P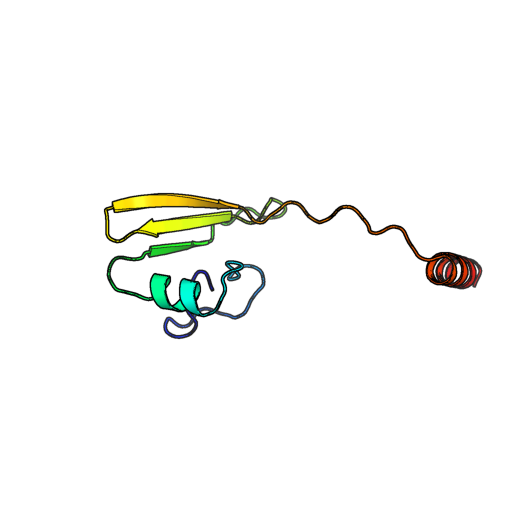rotein AF-A0A1Y5KNU5-F1 (afdb_monomer)

Foldseek 3Di:
DLQDVVNVDDPDPQSDDPDDPVVVVVQVDPQKHKDWDDDPPDWTWIWIADNVGDIDIDTDDDDDDPPDDDPVNVVVVVVVVVD

Mean predicted aligned error: 6.2 Å

Nearest PDB structures (foldseek):
  4fma-assembly15_K  TM=7.881E-01  e=2.369E+00  Escherichia coli
  4fmd-assembly3_E  TM=7.535E-01  e=2.088E+00  Escherichia coli
  2x5g-assembly1_A-2  TM=4.375E-01  e=7.610E-01  Sulfolobus islandicus rudivirus 1 variant XX
  1mu2-assembly1_B  TM=3.775E-01  e=2.523E+00  Human immunodeficiency virus 2

Structure (mmCIF, N/CA/C/O backbone):
data_AF-A0A1Y5KNU5-F1
#
_entry.id   AF-A0A1Y5KNU5-F1
#
loop_
_atom_site.group_PDB
_atom_site.id
_atom_site.type_symbol
_atom_site.label_atom_id
_atom_site.label_alt_id
_atom_site.label_comp_id
_atom_site.label_asym_id
_atom_site.label_entity_id
_atom_site.label_seq_id
_atom_site.pdbx_PDB_ins_code
_atom_site.Cartn_x
_atom_site.Cartn_y
_atom_site.Cartn_z
_atom_site.occupancy
_atom_site.B_iso_or_equiv
_atom_site.auth_seq_id
_atom_site.auth_comp_id
_atom_site.auth_asym_id
_atom_site.auth_atom_id
_atom_site.pdbx_PDB_model_num
ATOM 1 N N . HIS A 1 1 ? 0.030 -2.359 3.825 1.00 93.06 1 HIS A N 1
ATOM 2 C CA . HIS A 1 1 ? -0.684 -3.544 3.292 1.00 93.06 1 HIS A CA 1
ATOM 3 C C . HIS A 1 1 ? -2.162 -3.218 3.159 1.00 93.06 1 HIS A C 1
ATOM 5 O O . HIS A 1 1 ? -2.582 -2.267 3.789 1.00 93.06 1 HIS A O 1
ATOM 11 N N . ILE A 1 2 ? -2.942 -3.986 2.390 1.00 96.06 2 ILE A N 1
ATOM 12 C CA . ILE A 1 2 ? -4.412 -3.849 2.404 1.00 96.06 2 ILE A CA 1
ATOM 13 C C . ILE A 1 2 ? -4.966 -4.462 3.698 1.00 96.06 2 ILE A C 1
ATOM 15 O O . ILE A 1 2 ? -5.608 -3.787 4.486 1.00 96.06 2 ILE A O 1
ATOM 19 N N . LEU A 1 3 ? -4.661 -5.735 3.962 1.00 93.62 3 LEU A N 1
ATOM 20 C CA . LEU A 1 3 ? -4.820 -6.347 5.279 1.00 93.62 3 LEU A CA 1
ATOM 21 C C . LEU A 1 3 ? -3.496 -6.210 6.033 1.00 93.62 3 LEU A C 1
ATOM 23 O O . LEU A 1 3 ? -2.470 -6.720 5.568 1.00 93.62 3 LEU A O 1
ATOM 27 N N . SER A 1 4 ? -3.507 -5.522 7.174 1.00 91.88 4 SER A N 1
ATOM 28 C CA . SER A 1 4 ? -2.299 -5.261 7.962 1.00 91.88 4 SER A CA 1
ATOM 29 C C . SER A 1 4 ? -1.595 -6.549 8.400 1.00 91.88 4 SER A C 1
ATOM 31 O O . SER A 1 4 ? -2.216 -7.602 8.581 1.00 91.88 4 SER A O 1
ATOM 33 N N . ARG A 1 5 ? -0.274 -6.475 8.617 1.00 89.56 5 ARG A N 1
ATOM 34 C CA . ARG A 1 5 ? 0.487 -7.606 9.182 1.00 89.56 5 ARG A CA 1
ATOM 35 C C . ARG A 1 5 ? -0.020 -7.985 10.574 1.00 89.56 5 ARG A C 1
ATOM 37 O O . ARG A 1 5 ? -0.077 -9.175 10.876 1.00 89.56 5 ARG A O 1
ATOM 44 N N . ARG A 1 6 ? -0.422 -6.994 11.380 1.00 88.62 6 ARG A N 1
ATOM 45 C CA . ARG A 1 6 ? -1.041 -7.184 12.703 1.00 88.62 6 ARG A CA 1
ATOM 46 C C . ARG A 1 6 ? -2.288 -8.069 12.613 1.00 88.62 6 ARG A C 1
ATOM 48 O O . ARG A 1 6 ? -2.443 -8.987 13.410 1.00 88.62 6 ARG A O 1
ATOM 55 N N . ASN A 1 7 ? -3.097 -7.875 11.572 1.00 89.62 7 ASN A N 1
ATOM 56 C CA . ASN A 1 7 ? -4.304 -8.660 11.300 1.00 89.62 7 ASN A CA 1
ATOM 57 C C . ASN A 1 7 ? -4.028 -9.899 10.428 1.00 89.62 7 ASN A C 1
ATOM 59 O O . ASN A 1 7 ? -4.897 -10.351 9.685 1.00 89.62 7 ASN A O 1
ATOM 63 N N . LYS A 1 8 ? -2.814 -10.465 10.514 1.00 93.06 8 LYS A N 1
ATOM 64 C CA . LYS A 1 8 ? -2.379 -11.680 9.796 1.00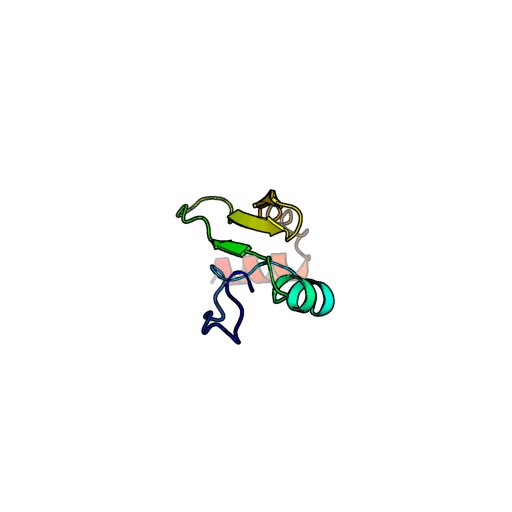 93.06 8 LYS A CA 1
ATOM 65 C C . LYS A 1 8 ? -2.389 -11.562 8.263 1.00 93.06 8 LYS A C 1
ATOM 67 O O . LYS A 1 8 ? -2.39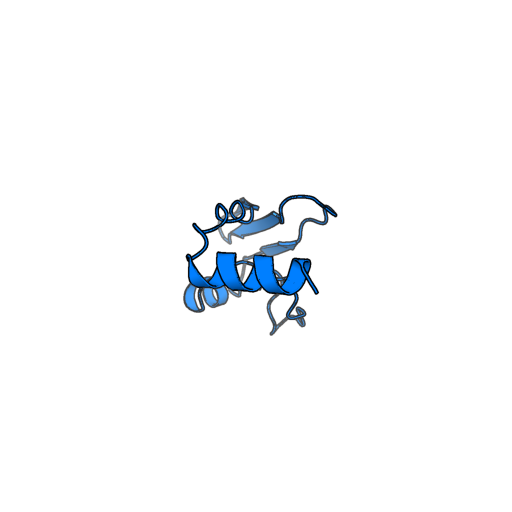8 -12.575 7.565 1.00 93.06 8 LYS A O 1
ATOM 72 N N . GLY A 1 9 ? -2.337 -10.350 7.715 1.00 93.56 9 GLY A N 1
ATOM 73 C CA . GLY A 1 9 ? -2.182 -10.145 6.278 1.00 93.56 9 GLY A CA 1
ATOM 74 C C . GLY A 1 9 ? -0.849 -10.684 5.760 1.00 93.56 9 GLY A C 1
ATOM 75 O O . GLY A 1 9 ? 0.207 -10.436 6.336 1.00 93.56 9 GLY A O 1
ATOM 76 N N . ALA A 1 10 ? -0.869 -11.416 4.647 1.00 95.19 10 ALA A N 1
ATOM 77 C CA . ALA A 1 10 ? 0.354 -11.930 4.033 1.00 95.19 10 ALA A CA 1
ATOM 78 C C . ALA A 1 10 ? 1.130 -10.810 3.315 1.00 95.19 10 ALA A C 1
ATOM 80 O O . ALA A 1 10 ? 0.530 -9.914 2.722 1.00 95.19 10 ALA A O 1
ATOM 81 N N . THR A 1 11 ? 2.465 -10.861 3.305 1.00 93.81 11 THR A N 1
ATOM 82 C CA . THR A 1 11 ? 3.267 -9.983 2.433 1.00 93.81 11 THR A CA 1
ATOM 83 C C . THR A 1 11 ? 3.273 -10.584 1.036 1.00 93.81 11 THR A C 1
ATOM 85 O O . THR A 1 11 ? 4.042 -11.492 0.748 1.00 93.81 11 THR A O 1
ATOM 88 N N . THR A 1 12 ? 2.367 -10.109 0.188 1.00 93.62 12 THR A N 1
ATOM 89 C CA . THR A 1 12 ? 2.229 -10.540 -1.207 1.00 93.62 12 THR A CA 1
ATOM 90 C C . THR A 1 12 ? 1.926 -9.331 -2.081 1.00 93.62 12 THR A C 1
ATOM 92 O O . THR A 1 12 ? 1.389 -8.336 -1.592 1.00 93.62 12 THR A O 1
ATOM 95 N N . ALA A 1 13 ? 2.193 -9.434 -3.384 1.00 91.00 13 ALA A N 1
ATOM 96 C CA . ALA A 1 13 ? 1.802 -8.401 -4.343 1.00 91.00 13 ALA A CA 1
ATOM 97 C C . ALA A 1 13 ? 0.285 -8.128 -4.311 1.00 91.00 13 ALA A C 1
ATOM 99 O O . ALA A 1 13 ? -0.146 -6.988 -4.444 1.00 91.00 13 ALA A O 1
ATOM 100 N N . HIS A 1 14 ? -0.536 -9.156 -4.055 1.00 92.00 14 HIS A N 1
ATOM 101 C CA . HIS A 1 14 ? -1.985 -8.990 -3.958 1.00 92.00 14 HIS A CA 1
ATOM 102 C C . HIS A 1 14 ? -2.408 -8.154 -2.740 1.00 92.00 14 HIS A C 1
ATOM 104 O O . HIS A 1 14 ? -3.361 -7.384 -2.843 1.00 92.00 14 HIS A O 1
ATOM 110 N N . ASN A 1 15 ? -1.689 -8.272 -1.619 1.00 94.75 15 ASN A N 1
ATOM 111 C CA . ASN A 1 15 ? -1.955 -7.535 -0.381 1.00 94.75 15 ASN A CA 1
ATOM 112 C C . ASN A 1 15 ? -1.198 -6.188 -0.291 1.00 94.75 15 ASN A C 1
ATOM 114 O O . ASN A 1 15 ? -1.167 -5.548 0.764 1.00 94.75 15 ASN A O 1
ATOM 118 N N . GLY A 1 16 ? -0.544 -5.764 -1.374 1.00 94.31 16 GLY A N 1
ATOM 119 C CA . GLY A 1 16 ? 0.129 -4.471 -1.456 1.00 94.31 16 GLY A CA 1
ATOM 120 C C . GLY A 1 16 ? -0.866 -3.318 -1.610 1.00 94.31 16 GLY A C 1
ATOM 121 O O . GLY A 1 16 ? -1.842 -3.444 -2.341 1.00 94.31 16 GLY A O 1
ATOM 122 N N . ALA A 1 17 ? -0.593 -2.198 -0.934 1.00 94.62 17 ALA A N 1
ATOM 123 C CA . ALA A 1 17 ? -1.382 -0.961 -1.032 1.00 94.62 17 ALA A CA 1
ATOM 124 C C . ALA A 1 17 ? -0.567 0.248 -1.542 1.00 94.62 17 ALA A C 1
ATOM 126 O O . ALA A 1 17 ? -1.141 1.286 -1.839 1.00 94.62 17 ALA A O 1
ATOM 127 N N . GLY A 1 18 ? 0.765 0.129 -1.657 1.00 92.81 18 GLY A N 1
ATOM 128 C CA . GLY A 1 18 ? 1.628 1.216 -2.146 1.00 92.81 18 GLY A CA 1
ATOM 129 C C . GLY A 1 18 ? 1.776 2.409 -1.191 1.00 92.81 18 GLY A C 1
ATOM 130 O O . GLY A 1 18 ? 2.095 3.504 -1.636 1.00 92.81 18 GLY A O 1
ATOM 131 N N . LEU A 1 19 ? 1.535 2.211 0.107 1.00 92.25 19 LEU A N 1
ATOM 132 C CA . LEU A 1 19 ? 1.550 3.267 1.121 1.00 92.25 19 LEU A CA 1
ATOM 133 C C . LEU A 1 19 ? 2.919 3.413 1.787 1.00 92.25 19 LEU A C 1
ATOM 135 O O . LEU A 1 19 ? 3.636 2.428 1.979 1.00 92.25 19 LEU A O 1
ATOM 139 N N . CYS A 1 20 ? 3.244 4.636 2.210 1.00 94.31 20 CYS A N 1
ATOM 140 C CA . CYS A 1 20 ? 4.338 4.863 3.150 1.00 94.31 20 CYS A CA 1
ATOM 141 C C . CYS A 1 20 ? 3.960 4.362 4.558 1.00 94.31 20 CYS A C 1
ATOM 143 O O . CYS A 1 20 ? 2.802 4.035 4.832 1.00 94.31 20 CYS A O 1
ATOM 145 N N . ALA A 1 21 ? 4.932 4.332 5.476 1.00 93.12 21 ALA A N 1
ATOM 146 C CA . ALA A 1 21 ? 4.703 3.863 6.843 1.00 93.12 21 ALA A CA 1
ATOM 147 C C . ALA A 1 21 ? 3.625 4.680 7.578 1.00 93.12 21 ALA A C 1
ATOM 149 O O . ALA A 1 21 ? 2.742 4.096 8.196 1.00 93.12 21 ALA A O 1
ATOM 150 N N . ALA A 1 22 ? 3.652 6.014 7.465 1.00 94.94 22 ALA A N 1
ATOM 151 C CA . ALA A 1 22 ? 2.695 6.888 8.143 1.00 94.94 22 ALA A CA 1
ATOM 152 C C . ALA A 1 22 ? 1.247 6.633 7.692 1.00 94.94 22 ALA A C 1
ATOM 154 O O . ALA A 1 22 ? 0.376 6.414 8.531 1.00 94.94 22 ALA A O 1
ATOM 155 N N . SER A 1 23 ? 0.997 6.585 6.379 1.00 92.88 23 SER A N 1
ATOM 156 C CA . SER A 1 23 ? -0.331 6.259 5.848 1.00 92.88 23 SER A CA 1
ATOM 157 C C . SER A 1 23 ? -0.765 4.843 6.228 1.00 92.88 23 SER A C 1
ATOM 159 O O . SER A 1 23 ? -1.917 4.644 6.594 1.00 92.88 23 SER A O 1
ATOM 161 N N . ASN A 1 24 ? 0.154 3.870 6.214 1.00 92.38 24 ASN A N 1
ATOM 162 C CA . ASN A 1 24 ? -0.168 2.510 6.642 1.00 92.38 24 ASN A CA 1
ATOM 163 C C . ASN A 1 24 ? -0.602 2.459 8.117 1.00 92.38 24 ASN A C 1
ATOM 165 O O . ASN A 1 24 ? -1.555 1.764 8.438 1.00 92.38 24 ASN A O 1
ATOM 169 N N . TYR A 1 25 ? 0.068 3.193 9.010 1.00 91.25 25 TYR A N 1
ATOM 170 C CA . TYR A 1 25 ? -0.332 3.245 10.418 1.00 91.25 25 TYR A CA 1
ATOM 171 C C . TYR A 1 25 ? -1.653 3.987 10.633 1.00 91.25 25 TYR A C 1
ATOM 173 O O . TYR A 1 25 ? -2.422 3.593 11.505 1.00 91.25 25 TYR A O 1
ATOM 181 N N . ALA A 1 26 ? -1.945 5.017 9.835 1.00 92.06 26 ALA A N 1
ATOM 182 C CA . ALA A 1 26 ? -3.227 5.715 9.900 1.00 92.06 26 ALA A CA 1
ATOM 183 C C . ALA A 1 26 ? -4.403 4.791 9.532 1.00 92.06 26 ALA A C 1
ATOM 185 O O . ALA A 1 26 ? -5.400 4.767 10.248 1.00 92.06 26 ALA A O 1
ATOM 186 N N . GLU A 1 27 ? -4.265 3.991 8.469 1.00 91.88 27 GLU A N 1
ATOM 187 C CA . GLU A 1 27 ? -5.294 3.034 8.024 1.00 91.88 27 GLU A CA 1
ATOM 188 C C . GLU A 1 27 ? -5.467 1.819 8.959 1.00 91.88 27 GLU A C 1
ATOM 190 O O . GLU A 1 27 ? -6.434 1.072 8.826 1.00 91.88 27 GLU A O 1
ATOM 195 N N . GLU A 1 28 ? -4.556 1.604 9.914 1.00 91.12 28 GLU A N 1
ATOM 196 C CA . GLU A 1 28 ? -4.705 0.589 10.969 1.00 91.12 28 GLU A CA 1
ATOM 197 C C . GLU A 1 28 ? -5.544 1.080 12.165 1.00 91.12 28 GLU A C 1
ATOM 199 O O . GLU A 1 28 ? -5.816 0.292 13.072 1.00 91.12 28 GLU A O 1
ATOM 204 N N . GLY A 1 29 ? -5.937 2.359 12.182 1.00 92.31 29 GLY A N 1
ATOM 205 C CA . GLY A 1 29 ? -6.768 2.945 13.233 1.00 92.31 29 GLY A CA 1
ATOM 206 C C . GLY A 1 29 ? -8.235 2.505 13.185 1.00 92.31 29 GLY A C 1
ATOM 207 O O . GLY A 1 29 ? -8.731 1.991 12.181 1.00 92.31 29 GLY A O 1
ATOM 208 N N . ASP A 1 30 ? -8.955 2.754 14.277 1.00 94.56 30 ASP A N 1
ATOM 209 C CA . ASP A 1 30 ? -10.362 2.373 14.406 1.00 94.56 30 ASP A CA 1
ATOM 210 C C . ASP A 1 30 ? -11.250 3.040 13.342 1.00 94.56 30 ASP A C 1
ATOM 212 O O . ASP A 1 30 ? -11.075 4.206 12.983 1.00 94.56 30 ASP A O 1
ATOM 216 N N . GLY A 1 31 ? -12.228 2.286 12.834 1.00 94.69 31 GLY A N 1
ATOM 217 C CA . GLY A 1 31 ? -13.175 2.751 11.815 1.00 94.69 31 GLY A CA 1
ATOM 218 C C . GLY A 1 31 ? -12.649 2.714 10.376 1.00 94.69 31 GLY A C 1
ATOM 219 O O . GLY A 1 31 ? -13.436 2.887 9.445 1.00 94.69 31 GLY A O 1
ATOM 220 N N . TRP A 1 32 ? -11.360 2.441 10.161 1.00 96.19 32 TRP A N 1
ATOM 221 C CA . TRP A 1 32 ? -10.837 2.163 8.826 1.00 96.19 32 TRP A CA 1
ATOM 222 C C . TRP A 1 32 ? -11.196 0.748 8.369 1.00 96.19 32 TRP A C 1
ATOM 224 O O . TRP A 1 32 ? -11.202 -0.209 9.145 1.00 96.19 32 TRP A O 1
ATOM 234 N N . THR A 1 33 ? -11.475 0.596 7.076 1.00 95.62 33 THR A N 1
ATOM 235 C CA . THR A 1 33 ? -11.663 -0.719 6.448 1.00 95.62 33 THR A CA 1
ATOM 236 C C . THR A 1 33 ? -10.928 -0.774 5.121 1.00 95.62 33 THR A C 1
ATOM 238 O O . THR A 1 33 ? -10.942 0.186 4.359 1.00 95.62 33 THR A O 1
ATOM 241 N N . ALA A 1 34 ? -10.303 -1.904 4.806 1.00 95.56 34 ALA A N 1
ATOM 242 C CA . ALA A 1 34 ? -9.622 -2.091 3.534 1.00 95.56 34 ALA A CA 1
ATOM 243 C C . ALA A 1 34 ? -9.795 -3.532 3.055 1.00 95.56 34 ALA A C 1
ATOM 245 O O . ALA A 1 34 ? -9.651 -4.481 3.830 1.00 95.56 34 ALA A O 1
ATOM 246 N N . ARG A 1 35 ? -10.120 -3.718 1.771 1.00 94.50 35 ARG A N 1
ATOM 247 C CA . ARG A 1 35 ? -10.266 -5.060 1.189 1.00 94.50 35 ARG A CA 1
ATOM 248 C C . ARG A 1 35 ? -9.748 -5.150 -0.245 1.00 94.50 35 ARG A C 1
ATOM 250 O O . ARG A 1 35 ? -10.059 -4.285 -1.068 1.00 94.50 35 ARG A O 1
ATOM 257 N N . PRO A 1 36 ? -9.003 -6.217 -0.585 1.00 94.25 36 PRO A N 1
ATOM 258 C CA . PRO A 1 36 ? -8.545 -6.425 -1.947 1.00 94.25 36 PRO A CA 1
ATOM 259 C C . PRO A 1 36 ? -9.731 -6.741 -2.860 1.00 94.25 36 PRO A C 1
ATOM 261 O O . PRO A 1 36 ? -10.653 -7.469 -2.486 1.00 94.25 36 PRO A O 1
ATOM 264 N N . VAL A 1 37 ? -9.690 -6.238 -4.090 1.00 94.44 37 VAL A N 1
ATOM 265 C CA . VAL A 1 37 ? -10.669 -6.580 -5.124 1.00 94.44 37 VAL A CA 1
ATOM 266 C C . VAL A 1 37 ? -10.047 -7.640 -6.032 1.00 94.44 37 VAL A C 1
ATOM 268 O O . VAL A 1 37 ? -9.076 -7.383 -6.743 1.00 94.44 37 VAL A O 1
ATOM 271 N N . ARG A 1 38 ? -10.589 -8.864 -6.017 1.00 88.19 38 ARG A N 1
ATOM 272 C CA . ARG A 1 38 ? -10.083 -9.957 -6.864 1.00 88.19 38 ARG A CA 1
ATOM 273 C C . ARG A 1 38 ? -10.538 -9.771 -8.309 1.00 88.19 38 ARG A C 1
ATOM 275 O O . ARG A 1 38 ? -11.698 -10.002 -8.637 1.00 88.19 38 ARG A O 1
ATOM 282 N N . ARG A 1 39 ? -9.607 -9.391 -9.185 1.00 86.12 39 ARG A N 1
ATOM 283 C CA . ARG A 1 39 ? -9.778 -9.419 -10.646 1.00 86.12 39 ARG A CA 1
ATOM 284 C C . ARG A 1 39 ? -8.494 -9.922 -11.301 1.00 86.12 39 ARG A C 1
ATOM 286 O O . ARG A 1 39 ? -7.550 -9.167 -11.501 1.00 86.12 39 ARG A O 1
ATOM 293 N N . HIS A 1 40 ? -8.452 -11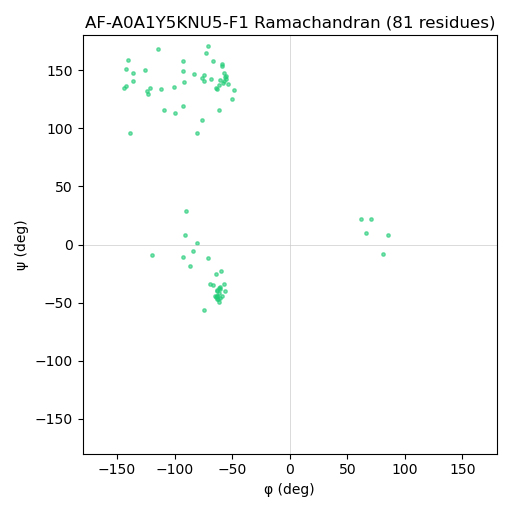.216 -11.601 1.00 80.88 40 HIS A N 1
ATOM 294 C CA . HIS A 1 40 ? -7.282 -11.857 -12.203 1.00 80.88 40 HIS A CA 1
ATOM 295 C C . HIS A 1 40 ? -6.950 -11.253 -13.578 1.00 80.88 40 HIS A C 1
ATOM 297 O O . HIS A 1 40 ? -7.852 -10.976 -14.367 1.00 80.88 40 HIS A O 1
ATOM 303 N N . GLY A 1 41 ? -5.659 -11.025 -13.848 1.00 82.88 41 GLY A N 1
ATOM 304 C CA . GLY A 1 41 ? -5.170 -10.467 -15.119 1.00 82.88 41 GLY A CA 1
ATOM 305 C C . GLY A 1 41 ? -5.579 -9.013 -15.397 1.00 82.88 41 GLY A C 1
ATOM 306 O O . GLY A 1 41 ? -5.412 -8.532 -16.513 1.00 82.88 41 GLY A O 1
ATOM 307 N N . ARG A 1 42 ? -6.148 -8.310 -14.411 1.00 89.12 42 ARG A N 1
ATOM 308 C CA . ARG A 1 42 ? -6.584 -6.910 -14.519 1.00 89.12 42 ARG A CA 1
ATOM 309 C C . ARG A 1 42 ? -5.746 -6.034 -13.586 1.00 89.12 42 ARG A C 1
ATOM 311 O O .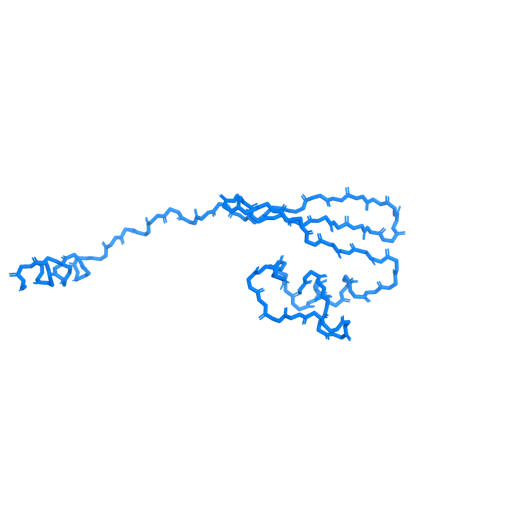 ARG A 1 42 ? -5.033 -6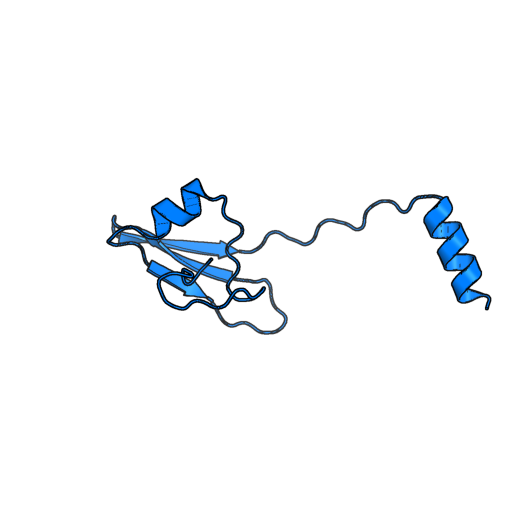.545 -12.725 1.00 89.12 42 ARG A O 1
ATOM 318 N N . THR A 1 43 ? -5.865 -4.715 -13.747 1.00 92.50 43 THR A N 1
ATOM 319 C CA . THR A 1 43 ? -5.286 -3.733 -12.820 1.00 92.50 43 THR A CA 1
ATOM 320 C C . THR A 1 43 ? -5.642 -4.092 -11.382 1.00 92.50 43 THR A C 1
ATOM 322 O O . THR A 1 43 ? -6.798 -4.398 -11.082 1.00 92.50 43 THR A O 1
ATOM 325 N N . HIS A 1 44 ? -4.639 -4.066 -10.505 1.00 94.06 44 HIS A N 1
ATOM 326 C CA . HIS A 1 44 ? -4.839 -4.274 -9.077 1.00 94.06 44 HIS A CA 1
ATOM 327 C C . HIS A 1 44 ? -5.711 -3.152 -8.506 1.00 94.06 44 HIS A C 1
ATOM 329 O O . HIS A 1 44 ? -5.525 -1.977 -8.828 1.00 94.06 44 HIS A O 1
ATOM 335 N N . LEU A 1 45 ? -6.690 -3.549 -7.697 1.00 95.94 45 LEU A N 1
ATOM 336 C CA . LEU A 1 45 ? -7.671 -2.670 -7.082 1.00 95.94 45 LEU A CA 1
ATOM 337 C C . LEU A 1 45 ? -7.850 -3.057 -5.613 1.00 95.94 45 LEU A C 1
ATOM 339 O O . LEU A 1 45 ? -7.836 -4.245 -5.263 1.00 95.94 45 LEU A O 1
ATOM 343 N N . PHE A 1 46 ? -8.128 -2.066 -4.774 1.00 96.62 46 PHE A N 1
ATOM 344 C CA . PHE A 1 46 ? -8.654 -2.295 -3.434 1.00 96.62 46 PHE A CA 1
ATOM 345 C C . PHE A 1 46 ? -9.680 -1.230 -3.062 1.00 96.62 46 PHE A C 1
ATOM 347 O O . PHE A 1 46 ? -9.637 -0.105 -3.561 1.00 96.62 46 PHE A O 1
ATOM 354 N N . ASP A 1 47 ? -10.624 -1.616 -2.211 1.00 97.19 47 ASP A N 1
ATOM 355 C CA . ASP A 1 47 ? -11.628 -0.705 -1.672 1.00 97.19 47 ASP A CA 1
ATOM 356 C C . ASP A 1 47 ? -11.201 -0.292 -0.256 1.00 97.19 47 ASP A C 1
ATOM 358 O O . ASP A 1 47 ? -10.771 -1.146 0.526 1.00 97.19 47 ASP A O 1
ATOM 362 N N . LEU A 1 48 ? -11.314 1.002 0.045 1.00 96.50 48 LEU A N 1
ATOM 363 C CA . LEU A 1 48 ? -10.936 1.648 1.303 1.00 96.50 48 LEU A CA 1
ATOM 364 C C . LEU A 1 48 ? -12.159 2.371 1.877 1.00 96.50 48 LEU A C 1
ATOM 366 O O . LEU A 1 48 ? -12.814 3.126 1.160 1.00 96.50 48 LEU A O 1
ATOM 370 N N . GLY A 1 49 ? -12.476 2.140 3.144 1.00 97.44 49 GLY A N 1
ATOM 371 C CA . GLY A 1 49 ? -13.474 2.883 3.906 1.00 97.44 49 GLY A CA 1
ATOM 372 C C . GLY A 1 49 ? -12.803 3.714 4.993 1.00 97.44 49 GLY A C 1
ATOM 373 O O . GLY A 1 49 ? -11.935 3.203 5.703 1.00 97.44 49 GLY A O 1
ATOM 374 N N . THR A 1 50 ? -13.201 4.977 5.112 1.00 96.81 50 THR A N 1
ATOM 375 C CA . THR A 1 50 ? -12.711 5.901 6.138 1.00 96.81 50 THR A CA 1
ATOM 376 C C . THR A 1 50 ? -13.613 5.879 7.377 1.00 96.81 50 THR A C 1
ATOM 378 O O . THR A 1 50 ? -14.809 5.600 7.255 1.00 96.81 50 THR A O 1
ATOM 381 N N . PRO A 1 51 ? -13.105 6.290 8.554 1.00 97.81 51 PRO A N 1
ATOM 382 C CA . PRO A 1 51 ? -13.921 6.419 9.765 1.00 97.81 51 PRO A CA 1
ATOM 383 C C . PRO A 1 51 ? -15.094 7.401 9.628 1.00 97.81 51 PRO A C 1
ATOM 385 O O . PRO A 1 51 ? -16.080 7.300 10.347 1.00 97.81 51 PRO A O 1
ATOM 388 N N . THR A 1 52 ? -15.009 8.348 8.689 1.00 96.88 52 THR A N 1
ATOM 389 C CA . THR A 1 52 ? -16.079 9.313 8.384 1.00 96.88 52 THR A CA 1
ATOM 390 C C . THR A 1 52 ? -17.187 8.744 7.490 1.00 96.88 52 THR A C 1
ATOM 392 O O . THR A 1 52 ? -18.108 9.471 7.126 1.00 96.88 52 THR A O 1
ATOM 395 N N . GLY A 1 53 ? -17.108 7.465 7.110 1.00 97.69 53 GLY A N 1
ATOM 396 C CA . GLY A 1 53 ? -18.105 6.796 6.272 1.00 97.69 53 GLY A CA 1
ATOM 397 C C . GLY A 1 53 ? -17.904 6.974 4.764 1.00 97.69 53 GLY A C 1
ATOM 398 O O . GLY A 1 53 ? -18.766 6.570 3.985 1.00 97.69 53 GLY A O 1
ATOM 399 N N . HIS A 1 54 ? -16.786 7.557 4.315 1.00 98.31 54 HIS A N 1
ATOM 400 C CA . HIS A 1 54 ? -16.481 7.635 2.885 1.00 98.31 54 HIS A CA 1
ATOM 401 C C . HIS A 1 54 ? -15.844 6.345 2.382 1.00 98.31 54 HIS A C 1
ATOM 403 O O . HIS A 1 54 ? -15.056 5.707 3.076 1.00 98.31 54 HIS A O 1
ATOM 409 N N . HIS A 1 55 ? -16.141 6.004 1.129 1.00 97.81 55 HIS A N 1
ATOM 410 C CA . HIS A 1 55 ? -15.583 4.840 0.460 1.00 97.81 55 HIS A CA 1
ATOM 411 C C . HIS A 1 55 ? -14.885 5.238 -0.833 1.00 97.81 55 HIS A C 1
ATOM 413 O O . HIS A 1 55 ? -15.449 5.940 -1.673 1.00 97.81 55 HIS A O 1
ATOM 419 N N . TYR A 1 56 ? -13.674 4.728 -1.010 1.00 96.56 56 TYR A N 1
ATOM 420 C CA . TYR A 1 56 ? -12.838 4.969 -2.174 1.00 96.56 56 TYR A CA 1
ATOM 421 C C . TYR A 1 56 ? -12.406 3.646 -2.795 1.00 96.56 56 TYR A C 1
ATOM 423 O O . TYR A 1 56 ? -12.228 2.639 -2.109 1.00 96.56 56 TYR A O 1
ATOM 431 N N . ARG A 1 57 ? -12.193 3.660 -4.111 1.00 96.81 57 ARG A N 1
ATOM 432 C CA . ARG A 1 57 ? -11.524 2.579 -4.833 1.00 96.81 57 ARG A CA 1
ATOM 433 C C . ARG A 1 57 ? -10.159 3.066 -5.283 1.00 96.81 57 ARG A C 1
ATOM 435 O O . ARG A 1 57 ? -10.072 3.969 -6.110 1.00 96.81 57 ARG A O 1
ATOM 442 N N . SER A 1 58 ? -9.114 2.441 -4.762 1.00 94.94 58 SER A N 1
ATOM 443 C CA . SER A 1 58 ? -7.742 2.691 -5.182 1.00 94.94 58 SER A CA 1
ATOM 444 C C . SER A 1 58 ? -7.354 1.732 -6.302 1.00 94.94 58 SER A C 1
ATOM 446 O O . SER A 1 58 ? -7.723 0.553 -6.289 1.00 94.94 58 SER A O 1
ATOM 448 N N . ALA A 1 59 ? -6.625 2.254 -7.284 1.00 94.69 59 ALA A N 1
ATOM 449 C CA . ALA A 1 59 ? -6.097 1.497 -8.403 1.00 94.69 59 ALA A CA 1
ATOM 450 C C . ALA A 1 59 ? -4.582 1.627 -8.444 1.00 94.69 59 ALA A C 1
ATOM 452 O O . ALA A 1 59 ? -4.049 2.732 -8.335 1.00 94.69 59 ALA A O 1
ATOM 453 N N . ALA A 1 60 ? -3.895 0.501 -8.644 1.00 93.00 60 ALA A N 1
ATOM 454 C CA . ALA A 1 60 ? -2.465 0.536 -8.891 1.00 93.00 60 ALA A CA 1
ATOM 455 C C . ALA A 1 60 ? -2.168 1.427 -10.113 1.00 93.00 60 ALA A C 1
ATOM 457 O O . ALA A 1 60 ? -2.920 1.387 -11.099 1.00 93.00 60 ALA A O 1
ATOM 458 N N . PRO A 1 61 ? -1.088 2.228 -10.072 1.00 88.62 61 PRO A N 1
ATOM 459 C CA . PRO A 1 61 ? -0.706 3.056 -11.202 1.00 88.62 61 PRO A CA 1
ATOM 460 C C . PRO A 1 61 ? -0.445 2.186 -12.433 1.00 88.62 61 PRO A C 1
ATOM 462 O O . PRO A 1 61 ? -0.111 1.000 -12.335 1.00 88.62 61 PRO A O 1
ATOM 465 N N . ARG A 1 62 ? -0.587 2.788 -13.617 1.00 87.81 62 ARG A N 1
ATOM 466 C CA . ARG A 1 62 ? -0.154 2.138 -14.856 1.00 87.81 62 ARG A CA 1
ATOM 467 C C . ARG A 1 62 ? 1.319 1.770 -14.720 1.00 87.81 62 ARG A C 1
ATOM 469 O O . ARG A 1 62 ? 2.091 2.521 -14.125 1.00 87.81 62 ARG A O 1
ATOM 476 N N . LEU A 1 63 ? 1.694 0.627 -15.291 1.00 84.31 63 LEU A N 1
ATOM 477 C CA . LEU A 1 63 ? 3.101 0.268 -15.385 1.00 84.31 63 LEU A CA 1
ATOM 478 C C . LEU A 1 63 ? 3.859 1.423 -16.052 1.00 84.31 63 LEU A C 1
ATOM 480 O O . LEU A 1 63 ? 3.337 2.002 -17.014 1.00 84.31 63 LEU A O 1
ATOM 484 N N . PRO A 1 64 ? 5.053 1.774 -15.548 1.00 83.75 64 PRO A N 1
ATOM 485 C CA . PRO A 1 64 ? 5.879 2.768 -16.206 1.00 83.75 64 PRO A CA 1
ATOM 486 C C . PRO A 1 64 ? 6.110 2.348 -17.659 1.00 83.75 64 PRO A C 1
ATOM 488 O O . PRO A 1 64 ? 6.217 1.158 -17.971 1.00 83.75 64 PRO A O 1
ATOM 491 N N . SER A 1 65 ? 6.179 3.330 -18.557 1.00 84.69 65 SER A N 1
ATOM 492 C CA . SER A 1 65 ? 6.650 3.077 -19.916 1.00 84.69 65 SER A CA 1
ATOM 493 C C . SER A 1 65 ? 8.028 2.428 -19.844 1.00 84.69 65 SER A C 1
ATOM 495 O O . SER A 1 65 ? 8.836 2.807 -18.993 1.00 84.69 65 SER A O 1
ATOM 497 N N . ALA A 1 66 ? 8.300 1.475 -20.737 1.00 81.12 66 ALA A N 1
ATOM 498 C CA . ALA A 1 66 ? 9.614 0.853 -20.814 1.00 81.12 66 ALA A CA 1
ATOM 499 C C . ALA A 1 66 ? 10.691 1.945 -20.874 1.00 81.12 66 ALA A C 1
ATOM 501 O O . ALA A 1 66 ? 10.621 2.845 -21.717 1.00 81.12 66 ALA A O 1
ATOM 502 N N . ALA A 1 67 ? 11.651 1.885 -19.949 1.00 79.19 67 ALA A N 1
ATOM 503 C CA . ALA A 1 67 ? 12.771 2.809 -19.949 1.00 79.19 67 ALA A CA 1
ATOM 504 C C . ALA A 1 67 ? 13.505 2.712 -21.291 1.00 79.19 67 ALA A C 1
ATOM 506 O O . ALA A 1 67 ? 13.571 1.642 -21.910 1.00 79.19 67 ALA A O 1
ATOM 507 N N . ARG A 1 68 ? 14.068 3.836 -21.749 1.00 83.88 68 ARG A N 1
ATOM 508 C CA . ARG A 1 68 ? 14.962 3.805 -22.904 1.00 83.88 68 ARG A CA 1
ATOM 509 C C . ARG A 1 68 ? 16.145 2.919 -22.521 1.00 83.88 68 ARG A C 1
ATOM 511 O O . ARG A 1 68 ? 16.874 3.249 -21.593 1.00 83.88 68 ARG A O 1
ATOM 518 N N . ARG A 1 69 ? 16.295 1.791 -23.217 1.00 85.69 69 ARG A N 1
ATOM 519 C CA . ARG A 1 69 ? 17.422 0.879 -23.004 1.00 85.69 69 ARG A CA 1
ATOM 520 C C . ARG A 1 69 ? 18.728 1.629 -23.218 1.00 85.69 69 ARG A C 1
ATOM 522 O O . ARG A 1 69 ? 18.834 2.437 -24.151 1.00 85.69 69 ARG A O 1
ATOM 529 N N . SER A 1 70 ? 19.699 1.354 -22.360 1.00 91.19 70 SER A N 1
ATOM 530 C CA . SER A 1 70 ? 21.065 1.806 -22.595 1.00 91.19 70 SER A CA 1
ATOM 531 C C . SER A 1 70 ? 21.649 1.102 -23.824 1.00 91.19 70 SER A C 1
ATOM 533 O O . SER A 1 70 ? 21.199 0.025 -24.225 1.00 91.19 70 SER A O 1
ATOM 535 N N . GLU A 1 71 ? 22.667 1.707 -24.430 1.00 93.88 71 GLU A N 1
ATOM 536 C CA . GLU A 1 71 ? 23.393 1.096 -25.546 1.00 93.88 71 GLU A CA 1
ATOM 537 C C . GLU A 1 71 ? 24.044 -0.235 -25.132 1.00 93.88 71 GLU A C 1
ATOM 539 O O . GLU A 1 71 ? 23.971 -1.217 -25.866 1.00 93.88 71 GLU A O 1
ATOM 544 N N . ILE A 1 72 ? 24.567 -0.305 -23.903 1.00 94.62 72 ILE A N 1
ATOM 545 C CA . ILE A 1 72 ? 25.163 -1.520 -23.332 1.00 94.62 72 ILE A CA 1
ATOM 546 C C . ILE A 1 72 ? 24.124 -2.641 -23.217 1.00 94.62 72 ILE A C 1
ATOM 548 O O . ILE A 1 72 ? 24.390 -3.763 -23.643 1.00 94.62 72 ILE A O 1
ATOM 552 N N . GLU A 1 73 ? 22.925 -2.357 -22.697 1.00 93.56 73 GLU A N 1
ATOM 553 C CA . GLU A 1 73 ? 21.845 -3.355 -22.643 1.00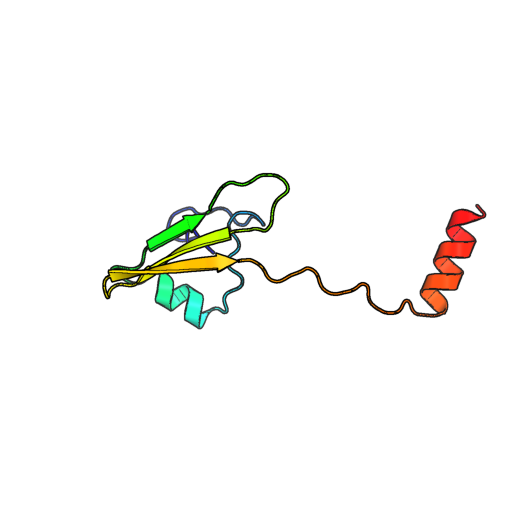 93.56 73 GLU A CA 1
ATOM 554 C C . GLU A 1 73 ? 21.441 -3.832 -24.041 1.00 93.56 73 GLU A C 1
ATOM 556 O O . GLU A 1 73 ? 21.145 -5.012 -24.227 1.00 93.56 73 GLU A O 1
ATOM 561 N N . ALA A 1 74 ? 21.431 -2.940 -25.035 1.00 91.75 74 ALA A N 1
ATOM 562 C CA . ALA A 1 74 ? 21.110 -3.312 -26.409 1.00 91.75 74 ALA A CA 1
ATOM 563 C C . ALA A 1 74 ? 22.160 -4.267 -27.001 1.00 91.75 74 ALA A C 1
ATOM 565 O O . ALA A 1 74 ? 21.784 -5.285 -27.587 1.00 91.75 74 ALA A O 1
ATOM 566 N N . ILE A 1 75 ? 23.449 -3.978 -26.794 1.00 94.38 75 ILE A N 1
ATOM 567 C CA . ILE A 1 75 ? 24.563 -4.834 -27.228 1.00 94.38 75 ILE A CA 1
ATOM 568 C C . ILE A 1 75 ? 24.503 -6.194 -26.523 1.00 94.38 75 ILE A C 1
ATOM 570 O O . ILE A 1 75 ? 24.584 -7.230 -27.184 1.00 94.38 75 ILE A O 1
ATOM 574 N N . LEU A 1 76 ? 24.295 -6.207 -25.201 1.00 94.50 76 LEU A N 1
ATOM 575 C CA . LEU A 1 76 ? 24.222 -7.444 -24.420 1.00 94.50 76 LEU A CA 1
ATOM 576 C C . LEU A 1 76 ? 23.069 -8.340 -24.898 1.00 94.50 76 LEU A C 1
ATOM 578 O O . LEU A 1 76 ? 23.260 -9.532 -25.125 1.00 94.50 76 LEU A O 1
ATOM 582 N N . ILE A 1 77 ? 21.880 -7.765 -25.110 1.00 92.62 77 ILE A N 1
ATOM 583 C CA . ILE A 1 77 ? 20.716 -8.504 -25.619 1.00 92.62 77 ILE A CA 1
ATOM 584 C C . ILE A 1 77 ? 20.979 -9.045 -27.028 1.00 92.62 77 ILE A C 1
ATOM 586 O O . ILE A 1 77 ? 20.565 -10.163 -27.330 1.00 92.62 77 ILE A O 1
ATOM 590 N N . ALA A 1 78 ? 21.638 -8.273 -27.897 1.00 93.75 78 ALA A N 1
ATOM 591 C CA . ALA A 1 78 ? 21.977 -8.727 -29.242 1.00 93.75 78 ALA A CA 1
ATOM 592 C C . ALA A 1 78 ? 22.941 -9.923 -29.205 1.00 93.75 78 ALA A C 1
ATOM 594 O O . ALA A 1 78 ? 22.700 -10.912 -29.894 1.00 93.75 78 ALA A O 1
ATOM 595 N N . HIS A 1 79 ? 23.967 -9.871 -28.352 1.00 94.69 79 HIS A N 1
ATOM 596 C CA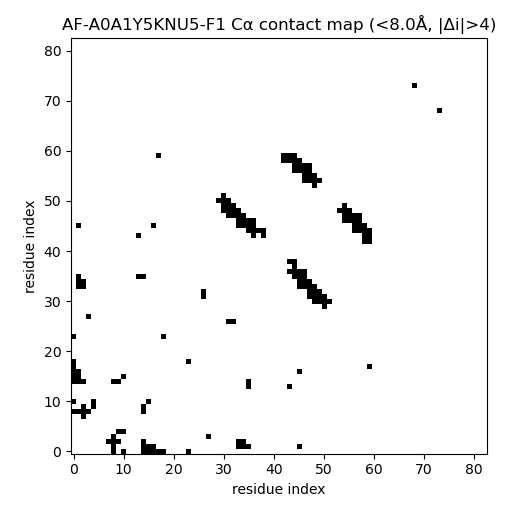 . HIS A 1 79 ? 24.919 -10.967 -28.177 1.00 94.69 79 HIS A CA 1
ATOM 597 C C . HIS A 1 79 ? 24.251 -12.237 -27.624 1.00 94.69 79 HIS A C 1
ATOM 599 O O . HIS A 1 79 ? 24.431 -13.318 -28.182 1.00 94.69 79 HIS A O 1
ATOM 605 N N . LEU A 1 80 ? 23.405 -12.093 -26.595 1.00 95.88 80 LEU A N 1
ATOM 606 C CA . LEU A 1 80 ? 22.662 -13.208 -25.994 1.00 95.88 80 LEU A CA 1
ATOM 607 C C . LEU A 1 80 ? 21.665 -13.866 -26.958 1.00 95.88 80 LEU A C 1
ATOM 609 O O . LEU A 1 80 ? 21.314 -15.020 -26.764 1.00 95.88 80 LEU A O 1
ATOM 613 N N . ARG A 1 81 ? 21.176 -13.137 -27.968 1.00 95.31 81 ARG A N 1
ATOM 614 C CA . ARG A 1 81 ? 20.266 -13.673 -28.998 1.00 95.31 81 ARG A CA 1
ATOM 615 C C . ARG A 1 81 ? 20.985 -14.325 -30.177 1.00 95.31 81 ARG A C 1
ATOM 617 O O . ARG A 1 81 ? 20.333 -15.012 -30.954 1.00 95.31 81 ARG A O 1
ATOM 624 N N . ALA A 1 82 ? 22.268 -14.028 -30.357 1.00 90.50 82 ALA A N 1
ATOM 625 C CA . ALA A 1 82 ? 23.095 -14.576 -31.428 1.00 90.50 82 ALA A CA 1
ATOM 626 C C . ALA A 1 82 ? 23.847 -15.853 -31.009 1.00 90.50 82 ALA A C 1
ATOM 628 O O . ALA A 1 82 ? 24.441 -16.503 -31.866 1.00 90.50 82 ALA A O 1
ATOM 629 N N . SER A 1 83 ? 23.838 -16.173 -29.709 1.00 73.75 83 SER A N 1
ATOM 630 C CA . SER A 1 83 ? 24.332 -17.431 -29.128 1.00 73.75 83 SER A CA 1
ATOM 631 C C . SER A 1 83 ? 23.208 -18.460 -29.042 1.00 73.75 83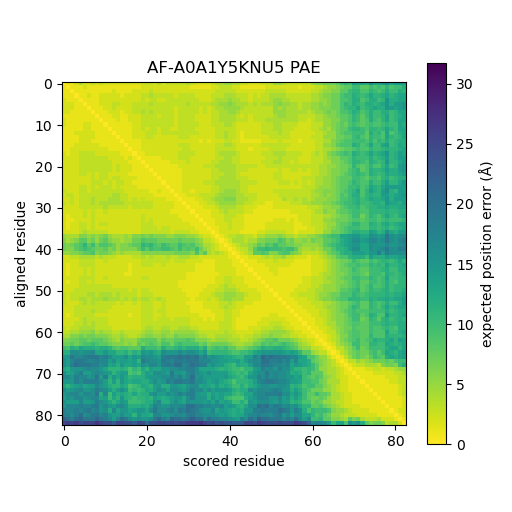 SER A C 1
ATOM 633 O O . SER A 1 83 ? 23.507 -19.660 -29.215 1.00 73.75 83 SER A O 1
#

Solvent-accessible surface area (backbone atoms only — not comparable to full-atom values): 5215 Å² total; per-residue (Å²): 81,41,47,42,65,90,75,72,29,64,97,44,82,79,31,54,61,89,66,57,72,68,59,43,58,58,59,72,39,86,61,41,44,52,44,70,52,93,50,88,99,50,80,56,37,32,42,38,35,41,67,90,72,50,77,47,78,50,64,62,75,78,79,76,74,83,72,86,74,51,71,67,57,51,52,51,53,52,53,66,71,74,108

Secondary structure (DSSP, 8-state):
--S-TTTT---SGGG-----HHHHHHHTSTT-EEEEE--TTS--EEEEE-TTS-EEEEEPPPPPPPP---HHHHHHHHHHHH-

Sequence (83 aa):
HILSRRNKGATTAHNGAGLCAASNYAEEGDGWTARPVRRHGRTHLFDLGTPTGHHYRSAAPRLPSAARRSEIEAILIAHLRAS

pLDDT: mean 92.26, std 4.65, range [73.75, 98.31]

Radius of gyration: 18.89 Å; Cα contacts (8 Å, |Δi|>4): 90; chains: 1; bounding box: 43×27×46 Å